Protein AF-A0A0C3B8S0-F1 (afdb_monomer)

Nearest PDB structures (foldseek):
  5w5p-assembly1_A  TM=3.997E-01  e=1.543E+00  Acinetobacter phage AM24
  7szi-assembly1_A  TM=2.761E-01  e=1.452E+00  Klebsiella pneumoniae
  7szi-assembly1_C  TM=2.760E-01  e=1.742E+00  Klebsiella pneumoniae
  5nxu-assembly1_C  TM=2.671E-01  e=7.476E+00  Providencia stuartii
  4azl-assembly2_B  TM=1.944E-01  e=5.519E+00  Pseudomonas aeruginosa PAO1

Foldseek 3Di:
DDDVVVVVVCVVVVVPCPPQQKWKKKKFKDKDAFDPPVDPDTFFIKIWIWMKTADDPPQPADPVLRIAPIATLDMDTHDCPDPPRDCLSVDPDRMDIDMDGLLLCLVVQLVSLPDPRNVVDPCRNVRSNVSSVSSVVSPPPPDDDDDPPPPPPPPPCPCPHVSVVVVVVVVVD

Radius of gyration: 20.68 Å; Cα contacts (8 Å, |Δi|>4): 210; chains: 1; bounding box: 59×33×65 Å

pLDDT: mean 76.71, std 20.94, range [31.98, 97.56]

Sequence (173 aa):
MSNPTVAFMRDYLLLDNASINHVICFVEHECIAAPDNGTIFEDPDTHTLYITARIPHGAKSHLLLRQSPRAVLERFVGSSSDRMAPDWTRWPRPAVEFQQPKANFANLFVHMAMWEENMVQPGLPFRMSQWAWSVLRDGHRHGHRHRHFYIRPDVVVYRNSAIYQLMLSVIYM

Solvent-accessible surface area (backbone atoms only — not comparable to full-atom values): 10538 Å² total; per-residue (Å²): 136,83,64,70,70,63,61,55,48,36,68,74,62,63,68,64,76,73,72,76,59,45,27,40,34,39,40,37,54,48,77,48,72,46,76,87,77,87,52,99,70,73,64,63,26,39,37,38,34,33,37,33,39,33,55,62,94,81,58,96,58,62,79,89,65,34,55,48,62,82,41,61,76,49,77,48,77,42,54,61,82,41,93,83,39,60,72,75,66,64,51,94,57,57,61,50,78,50,76,40,51,39,68,60,49,29,54,51,42,42,56,47,23,71,33,70,78,23,57,76,40,88,67,42,31,59,50,31,36,52,41,28,52,54,58,65,56,72,75,63,90,74,73,96,70,93,71,83,80,74,78,66,88,80,68,82,74,52,92,79,28,70,66,50,53,50,51,47,52,68,71,76,108

Mean predicted aligned error: 11.33 Å

Secondary structure (DSSP, 8-state):
---HHHHHHHHHTT-S-----EEEEEEEEEEEPPP--S-SSPPPPEEEEEEEEEPPBTB---GGGSB---EEEEEEES-TTSTTS-GGGG-SSSEEEEEEEHHHHHHHHHHHTTSHHHHTSTTHHHHHHHHHHHHHHTT-SSS---------TT----TT-HHHHHHHHHH--

Structure (mmCIF, N/CA/C/O backbone):
data_AF-A0A0C3B8S0-F1
#
_entry.id   AF-A0A0C3B8S0-F1
#
loop_
_atom_site.group_PDB
_atom_site.id
_atom_site.type_symbol
_atom_site.label_atom_id
_atom_site.label_alt_id
_atom_site.label_comp_id
_atom_site.label_asym_id
_atom_site.label_entity_id
_atom_site.label_seq_id
_atom_site.pdbx_PDB_ins_code
_atom_site.Cartn_x
_atom_site.Cartn_y
_atom_site.Cartn_z
_atom_site.occupancy
_atom_site.B_iso_or_equiv
_atom_site.auth_seq_id
_atom_site.auth_comp_id
_atom_site.auth_asym_id
_atom_site.auth_atom_id
_atom_site.pdbx_PDB_model_num
ATOM 1 N N . MET A 1 1 ? -41.274 3.711 33.979 1.00 44.78 1 MET A N 1
ATOM 2 C CA . MET A 1 1 ? -41.162 2.239 33.904 1.00 44.78 1 MET A CA 1
ATOM 3 C C . MET A 1 1 ? -40.955 1.865 32.445 1.00 44.78 1 MET A C 1
ATOM 5 O O . MET A 1 1 ? -41.895 1.943 31.667 1.00 44.78 1 MET A O 1
ATOM 9 N N . SER A 1 2 ? -39.712 1.619 32.036 1.00 49.25 2 SER A N 1
ATOM 10 C CA . SER A 1 2 ? -39.358 1.266 30.655 1.00 49.25 2 SER A CA 1
ATOM 11 C C . SER A 1 2 ? -39.69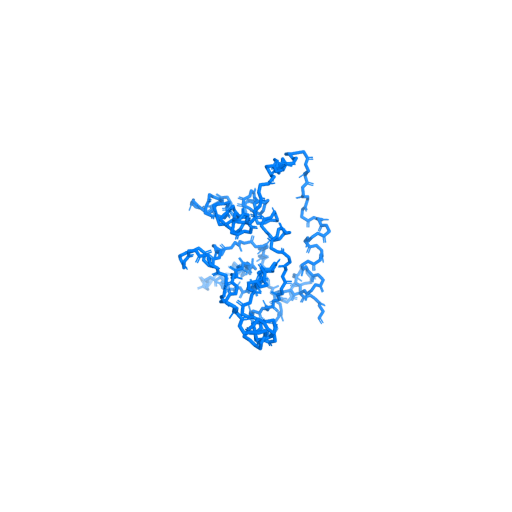6 -0.201 30.377 1.00 49.25 2 SER A C 1
ATOM 13 O O . SER A 1 2 ? -39.420 -1.077 31.191 1.00 49.25 2 SER A O 1
ATOM 15 N N . ASN A 1 3 ? -40.336 -0.446 29.234 1.00 44.88 3 ASN A N 1
ATOM 16 C CA . ASN A 1 3 ? -40.859 -1.743 28.816 1.00 44.88 3 ASN A CA 1
ATOM 17 C C . ASN A 1 3 ? -39.689 -2.712 28.493 1.00 44.88 3 ASN A C 1
ATOM 19 O O . ASN A 1 3 ? -38.905 -2.402 27.589 1.00 44.88 3 ASN A O 1
ATOM 23 N N . PRO A 1 4 ? -39.539 -3.853 29.198 1.00 57.03 4 PRO A N 1
ATOM 24 C CA . PRO A 1 4 ? -38.381 -4.757 29.074 1.00 57.03 4 PRO A CA 1
ATOM 25 C C . PRO A 1 4 ? -38.192 -5.316 27.654 1.00 57.03 4 PRO A C 1
ATOM 27 O O . PRO A 1 4 ? -37.080 -5.640 27.242 1.00 57.03 4 PRO A O 1
ATOM 30 N N . THR A 1 5 ? -39.263 -5.331 26.866 1.00 57.03 5 THR A N 1
ATOM 31 C CA . THR A 1 5 ? -39.295 -5.817 25.484 1.00 57.03 5 THR A CA 1
ATOM 32 C C . THR A 1 5 ? -38.481 -4.950 24.509 1.00 57.03 5 THR A C 1
ATOM 34 O O . THR A 1 5 ? -37.950 -5.459 23.527 1.00 57.03 5 THR A O 1
ATOM 37 N N . VAL A 1 6 ? -38.322 -3.648 24.788 1.00 54.22 6 VAL A N 1
ATOM 38 C CA . VAL A 1 6 ? -37.570 -2.716 23.918 1.00 54.22 6 VAL A CA 1
ATOM 39 C C . VAL A 1 6 ? -36.058 -2.814 24.150 1.00 54.22 6 VAL A C 1
ATOM 41 O O . VAL A 1 6 ? -35.280 -2.624 23.216 1.00 54.22 6 VAL A O 1
ATOM 44 N N . ALA A 1 7 ? -35.629 -3.140 25.373 1.00 52.88 7 ALA A N 1
ATOM 45 C CA . ALA A 1 7 ? -34.218 -3.372 25.682 1.00 52.88 7 ALA A CA 1
ATOM 46 C C . ALA A 1 7 ? -33.708 -4.649 24.995 1.00 52.88 7 ALA A C 1
ATOM 48 O O . ALA A 1 7 ? -32.672 -4.623 24.343 1.00 52.88 7 ALA A O 1
ATOM 49 N N . PHE A 1 8 ? -34.501 -5.723 25.035 1.00 50.38 8 PHE A N 1
ATOM 50 C CA . PHE A 1 8 ? -34.134 -7.007 24.434 1.00 50.38 8 PHE A CA 1
ATOM 51 C C . PHE A 1 8 ? -34.027 -6.954 22.898 1.00 50.38 8 PHE A C 1
ATOM 53 O O . PHE A 1 8 ? -33.157 -7.589 22.306 1.00 50.38 8 PHE A O 1
ATOM 60 N N . MET A 1 9 ? -34.867 -6.151 22.231 1.00 48.97 9 MET A N 1
ATOM 61 C CA . MET A 1 9 ? -34.771 -5.964 20.777 1.00 48.97 9 MET A CA 1
ATOM 62 C C . MET A 1 9 ? -33.532 -5.168 20.347 1.00 48.97 9 MET A C 1
ATOM 64 O O . MET A 1 9 ? -33.061 -5.371 19.235 1.00 48.97 9 MET A O 1
ATOM 68 N N . ARG A 1 10 ? -32.967 -4.291 21.189 1.00 48.56 10 ARG A N 1
ATOM 69 C CA . ARG A 1 10 ? -31.717 -3.583 20.846 1.00 48.56 10 ARG A CA 1
ATOM 70 C C . ARG A 1 10 ? -30.518 -4.527 20.768 1.00 48.56 10 ARG A C 1
ATOM 72 O O . ARG A 1 10 ? -29.713 -4.375 19.849 1.00 48.56 10 ARG A O 1
ATOM 79 N N . ASP A 1 11 ? -30.467 -5.512 21.661 1.00 43.03 11 ASP A N 1
ATOM 80 C CA . ASP A 1 11 ? -29.425 -6.544 21.682 1.00 43.03 11 ASP A CA 1
ATOM 81 C C . ASP A 1 11 ? -29.577 -7.524 20.508 1.00 43.03 11 ASP A C 1
ATOM 83 O O . ASP A 1 11 ? -28.593 -7.874 19.859 1.00 43.03 11 ASP A O 1
ATOM 87 N N . TYR A 1 12 ? -30.815 -7.908 20.165 1.00 44.34 12 TYR A N 1
ATOM 88 C CA . TYR A 1 12 ? -31.093 -8.791 19.021 1.00 44.34 12 TYR A CA 1
ATOM 89 C C . TYR A 1 12 ? -30.913 -8.115 17.651 1.00 44.34 12 TYR A C 1
ATOM 91 O O . TYR A 1 12 ? -30.605 -8.790 16.672 1.00 44.34 12 TYR A O 1
ATOM 99 N N . LEU A 1 13 ? -31.095 -6.793 17.563 1.00 51.19 13 LEU A N 1
ATOM 100 C CA . LEU A 1 13 ? -30.940 -6.026 16.321 1.00 51.19 13 LEU A CA 1
ATOM 101 C C . LEU A 1 13 ? -29.506 -5.531 16.073 1.00 51.19 13 LEU A C 1
ATOM 103 O O . LEU A 1 13 ? -29.303 -4.785 15.117 1.00 51.19 13 LEU A O 1
ATOM 107 N N . LEU A 1 14 ? -28.522 -5.896 16.911 1.00 49.41 14 LEU A N 1
ATOM 108 C CA . LEU A 1 14 ? -27.149 -5.365 16.825 1.00 49.41 14 LEU A CA 1
ATOM 109 C C . LEU A 1 14 ? -27.118 -3.820 16.787 1.00 49.41 14 LEU A C 1
ATOM 111 O O . LEU A 1 14 ? -26.212 -3.214 16.214 1.00 49.41 14 LEU A O 1
ATOM 115 N N . LEU A 1 15 ? -28.126 -3.163 17.374 1.00 49.16 15 LEU A N 1
ATOM 116 C CA . LEU A 1 15 ? -28.237 -1.700 17.382 1.00 49.16 15 LEU A CA 1
ATOM 117 C C . LEU A 1 15 ? -27.285 -1.061 18.396 1.00 49.16 15 LEU A C 1
ATOM 119 O O . LEU A 1 15 ? -27.075 0.154 18.358 1.00 49.16 15 LEU A O 1
ATOM 123 N N . ASP A 1 16 ? -26.689 -1.868 19.273 1.00 44.09 16 ASP A N 1
ATOM 124 C CA . ASP A 1 16 ? -25.640 -1.432 20.175 1.00 44.09 16 ASP A CA 1
ATOM 125 C C . ASP A 1 16 ? -24.270 -1.672 19.541 1.00 44.09 16 ASP A C 1
ATOM 127 O O . ASP A 1 16 ? -23.735 -2.774 19.561 1.00 44.09 16 ASP A O 1
ATOM 131 N N . ASN A 1 17 ? -23.754 -0.607 18.916 1.00 47.09 17 ASN A N 1
ATOM 132 C CA . ASN A 1 17 ? -22.348 -0.277 18.657 1.00 47.09 17 ASN A CA 1
ATOM 133 C C . ASN A 1 17 ? -21.320 -1.396 18.942 1.00 47.09 17 ASN A C 1
ATOM 135 O O . ASN A 1 17 ? -20.416 -1.194 19.758 1.00 47.09 17 ASN A O 1
ATOM 139 N N . ALA A 1 18 ? -21.384 -2.537 18.249 1.00 50.91 18 ALA A N 1
ATOM 140 C CA . ALA A 1 18 ? -20.261 -3.460 18.205 1.00 50.91 18 ALA A CA 1
ATOM 141 C C . ALA A 1 18 ? -19.127 -2.668 17.555 1.00 50.91 18 ALA A C 1
ATOM 143 O O . ALA A 1 18 ? -19.152 -2.404 16.350 1.00 50.91 18 ALA A O 1
ATOM 144 N N . SER A 1 19 ? -18.211 -2.147 18.375 1.00 60.41 19 SER A N 1
ATOM 145 C CA . SER A 1 19 ? -17.158 -1.261 17.908 1.00 60.41 19 SER A CA 1
ATOM 146 C C . SER A 1 19 ? -16.418 -2.005 16.813 1.00 60.41 19 SER A C 1
ATOM 148 O O . SER A 1 19 ? -15.834 -3.060 17.064 1.00 60.41 19 SER A O 1
ATOM 150 N N . ILE A 1 20 ? -16.510 -1.503 15.584 1.00 66.25 20 ILE A N 1
ATOM 151 C CA . ILE A 1 20 ? -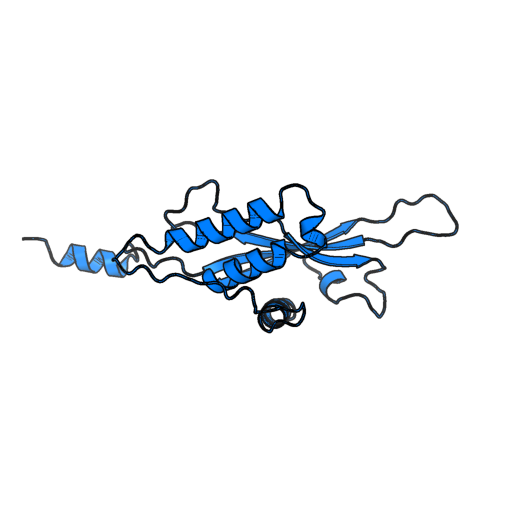15.887 -2.141 14.435 1.00 66.25 20 ILE A CA 1
ATOM 152 C C . ILE A 1 20 ? -14.376 -2.129 14.690 1.00 66.25 20 ILE A C 1
ATOM 154 O O . ILE A 1 20 ? -13.709 -1.099 14.571 1.00 66.25 20 ILE A O 1
ATOM 158 N N . ASN A 1 21 ? -13.865 -3.277 15.137 1.00 83.06 21 ASN A N 1
ATOM 159 C CA . ASN A 1 21 ? -12.490 -3.454 15.604 1.00 83.06 21 ASN A CA 1
ATOM 160 C C . ASN A 1 21 ? -11.552 -3.905 14.482 1.00 83.06 21 ASN A C 1
ATOM 162 O O . ASN A 1 21 ? -10.377 -4.177 14.730 1.00 83.06 21 ASN A O 1
ATOM 166 N N . HIS A 1 22 ? -12.057 -3.962 13.252 1.00 88.12 22 HIS A N 1
ATOM 167 C CA . HIS A 1 22 ? -11.296 -4.305 12.067 1.00 88.12 22 HIS A CA 1
ATOM 168 C C . HIS A 1 22 ? -11.386 -3.200 11.013 1.00 88.12 22 HIS A C 1
ATOM 170 O O . HIS A 1 22 ? -12.299 -2.374 11.009 1.00 88.12 22 HIS A O 1
ATOM 176 N N . VAL A 1 23 ? -10.413 -3.201 10.116 1.00 91.62 23 VAL A N 1
ATOM 177 C CA . VAL A 1 23 ? -10.475 -2.512 8.831 1.00 91.62 23 VAL A CA 1
ATOM 178 C C . VAL A 1 23 ? -10.569 -3.561 7.735 1.00 91.62 23 VAL A C 1
ATOM 180 O O . VAL A 1 23 ? -10.130 -4.698 7.917 1.00 91.62 23 VAL A O 1
ATOM 183 N N . ILE A 1 24 ? -11.158 -3.179 6.611 1.00 92.62 24 ILE A N 1
ATOM 184 C CA . ILE A 1 24 ? -11.111 -3.976 5.392 1.00 92.62 24 ILE A CA 1
ATOM 185 C C . ILE A 1 24 ? -9.943 -3.444 4.571 1.00 92.62 24 ILE A C 1
ATOM 187 O O . ILE A 1 24 ? -9.939 -2.270 4.205 1.00 92.62 24 ILE A O 1
ATOM 191 N N . CYS A 1 25 ? -8.958 -4.289 4.323 1.00 93.88 25 CYS A N 1
ATOM 192 C CA . CYS A 1 25 ? -7.784 -3.992 3.527 1.00 93.88 25 CYS A CA 1
ATOM 193 C C . CYS A 1 25 ? -8.017 -4.405 2.076 1.00 93.88 25 CYS A C 1
ATOM 195 O O . CYS A 1 25 ? -8.615 -5.449 1.816 1.00 93.88 25 CYS A O 1
ATOM 197 N N . PHE A 1 26 ? -7.479 -3.615 1.156 1.00 94.50 26 PHE A N 1
ATOM 198 C CA . PHE A 1 26 ? -7.376 -3.952 -0.255 1.00 94.50 26 PHE A CA 1
ATOM 199 C C . PHE A 1 26 ? -5.922 -3.895 -0.661 1.00 94.50 26 PHE A C 1
ATOM 201 O O . PHE A 1 26 ? -5.252 -2.897 -0.390 1.00 94.50 26 PHE A O 1
ATOM 208 N N . VAL A 1 27 ? -5.458 -4.948 -1.315 1.00 93.44 27 VAL A N 1
ATOM 209 C CA . VAL A 1 27 ? -4.142 -4.985 -1.938 1.00 93.44 27 VAL A CA 1
ATOM 210 C C . VAL A 1 27 ? -4.344 -5.050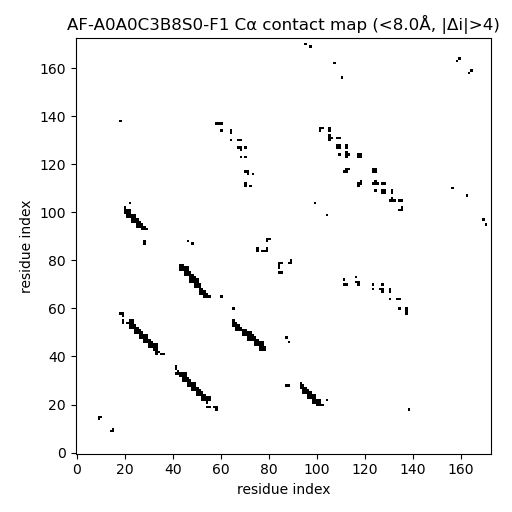 -3.434 1.00 93.44 27 VAL A C 1
ATOM 212 O O . VAL A 1 27 ? -5.055 -5.927 -3.910 1.00 93.44 27 VAL A O 1
ATOM 215 N N . GLU A 1 28 ? -3.750 -4.107 -4.151 1.00 94.25 28 GLU A N 1
ATOM 216 C CA . GLU A 1 28 ? -3.910 -3.949 -5.592 1.00 94.25 28 GLU A CA 1
ATOM 217 C C . GLU A 1 28 ? -2.549 -3.973 -6.271 1.00 94.25 28 GLU A C 1
ATOM 219 O O . GLU A 1 28 ? -1.613 -3.325 -5.804 1.00 94.25 28 GLU A O 1
ATOM 224 N N . HIS A 1 29 ? -2.444 -4.679 -7.388 1.00 91.88 29 HIS A N 1
ATOM 225 C CA . HIS A 1 29 ? -1.259 -4.679 -8.235 1.00 91.88 29 HIS A CA 1
ATOM 226 C C . HIS A 1 29 ? -1.497 -3.818 -9.479 1.00 91.88 29 HIS A C 1
ATOM 228 O O . HIS A 1 29 ? -2.550 -3.884 -10.111 1.00 91.88 29 HIS A O 1
ATOM 234 N N . GLU A 1 30 ? -0.501 -3.009 -9.828 1.00 94.44 30 GLU A N 1
ATOM 235 C CA . GLU A 1 30 ? -0.455 -2.217 -11.054 1.00 94.44 30 GLU A CA 1
ATOM 236 C C . GLU A 1 30 ? 0.843 -2.511 -11.817 1.00 94.44 30 GLU A C 1
ATOM 238 O O . GLU A 1 30 ? 1.914 -2.628 -11.216 1.00 94.44 30 GLU A O 1
ATOM 243 N N . CYS A 1 31 ? 0.752 -2.643 -13.141 1.00 94.25 31 CYS A N 1
ATOM 244 C CA . CYS A 1 31 ? 1.898 -2.817 -14.029 1.00 94.25 31 CYS A CA 1
ATOM 245 C C . CYS A 1 31 ? 1.992 -1.617 -14.964 1.00 94.25 31 CYS A C 1
ATOM 247 O O . CYS A 1 31 ? 1.057 -1.344 -15.717 1.00 94.25 31 CYS A O 1
ATOM 249 N N . ILE A 1 32 ? 3.122 -0.920 -14.922 1.00 94.62 32 ILE A N 1
ATOM 250 C CA . ILE A 1 32 ? 3.451 0.140 -15.867 1.00 94.62 32 ILE A CA 1
ATOM 251 C C . ILE A 1 32 ? 4.444 -0.458 -16.852 1.00 94.62 32 ILE A C 1
ATOM 253 O O . ILE A 1 32 ? 5.586 -0.739 -16.480 1.00 94.62 32 ILE A O 1
ATOM 257 N N . ALA A 1 33 ? 3.974 -0.676 -18.079 1.00 92.88 33 ALA A N 1
ATOM 258 C CA . ALA A 1 33 ? 4.824 -1.155 -19.154 1.00 92.88 33 ALA A CA 1
ATOM 259 C C . ALA A 1 33 ? 5.872 -0.097 -19.502 1.00 92.88 33 ALA A C 1
ATOM 261 O O . ALA A 1 33 ? 5.570 1.105 -19.516 1.00 92.88 33 ALA A O 1
ATOM 262 N N . ALA A 1 34 ? 7.092 -0.537 -19.781 1.00 91.19 34 ALA A N 1
ATOM 263 C CA . ALA A 1 34 ? 8.102 0.361 -20.306 1.00 91.19 34 ALA A CA 1
ATOM 264 C C . ALA A 1 34 ? 7.688 0.908 -21.687 1.00 91.19 34 ALA A C 1
ATOM 266 O O . ALA A 1 34 ? 7.033 0.210 -22.466 1.00 91.19 34 ALA A O 1
ATOM 267 N N . PRO A 1 35 ? 8.030 2.167 -22.012 1.00 89.88 35 PRO A N 1
ATOM 268 C CA . PRO A 1 35 ? 7.763 2.711 -23.333 1.00 89.88 35 PRO A CA 1
ATOM 269 C C . PRO A 1 35 ? 8.580 1.963 -24.394 1.00 89.88 35 PRO A C 1
ATOM 271 O O . PRO A 1 35 ? 9.798 1.827 -24.272 1.00 89.88 35 PRO A O 1
ATOM 274 N N . ASP A 1 36 ? 7.908 1.522 -25.459 1.00 88.44 36 ASP A N 1
ATOM 275 C CA . ASP A 1 36 ? 8.575 0.969 -26.637 1.00 88.44 36 ASP A CA 1
ATOM 276 C C . ASP A 1 36 ? 9.259 2.105 -27.408 1.00 88.44 36 ASP A C 1
ATOM 278 O O . ASP A 1 36 ? 8.634 2.860 -28.158 1.00 88.44 36 ASP A O 1
ATOM 282 N N . ASN A 1 37 ? 10.560 2.252 -27.172 1.00 87.56 37 ASN A N 1
ATOM 283 C CA . ASN A 1 37 ? 11.386 3.265 -27.818 1.00 87.56 37 ASN A CA 1
ATOM 284 C C . ASN A 1 37 ? 11.984 2.774 -29.152 1.00 87.56 37 ASN A C 1
ATOM 286 O O . ASN A 1 37 ? 12.788 3.490 -29.753 1.00 87.56 37 ASN A O 1
ATOM 290 N N . GLY A 1 38 ? 11.643 1.562 -29.616 1.00 83.38 38 GLY A N 1
ATOM 291 C CA . GLY A 1 38 ? 12.219 0.953 -30.820 1.00 83.38 38 GLY A CA 1
ATOM 292 C C . GLY A 1 38 ? 13.731 0.702 -30.728 1.00 83.38 38 GLY A C 1
ATOM 293 O O . GLY A 1 38 ? 14.405 0.540 -31.749 1.00 83.38 38 GLY A O 1
ATOM 294 N N . THR A 1 39 ? 14.290 0.725 -29.517 1.00 86.31 39 THR A N 1
ATOM 295 C CA . THR A 1 39 ? 15.706 0.479 -29.242 1.00 86.31 39 THR A CA 1
ATOM 296 C C . THR A 1 39 ? 15.970 -1.005 -29.013 1.00 86.31 39 THR A C 1
ATOM 298 O O . THR A 1 39 ? 15.105 -1.744 -28.570 1.00 86.31 39 THR A O 1
ATOM 301 N N . ILE A 1 40 ? 17.207 -1.444 -29.268 1.00 83.69 40 ILE A N 1
ATOM 302 C CA . ILE A 1 40 ? 17.640 -2.838 -29.027 1.00 83.69 40 ILE A CA 1
ATOM 303 C C . ILE A 1 40 ? 17.555 -3.208 -27.532 1.00 83.69 40 ILE A C 1
ATOM 305 O O . ILE A 1 40 ? 17.453 -4.380 -27.184 1.00 83.69 40 ILE A O 1
ATOM 309 N N . PHE A 1 41 ? 17.608 -2.206 -26.653 1.00 84.31 41 PHE A N 1
ATOM 310 C CA . PHE A 1 41 ? 17.405 -2.363 -25.219 1.00 84.31 41 PHE A CA 1
ATOM 311 C C . PHE A 1 41 ? 16.003 -1.875 -24.865 1.00 84.31 41 PHE A C 1
ATOM 313 O O . PHE A 1 41 ? 15.703 -0.696 -25.058 1.00 84.31 41 PHE A O 1
ATOM 320 N N . GLU A 1 42 ? 15.170 -2.787 -24.375 1.00 85.50 42 GLU A N 1
ATOM 321 C CA . GLU A 1 42 ? 13.873 -2.480 -23.777 1.00 85.50 42 GLU A CA 1
ATOM 322 C C . GLU A 1 42 ? 14.082 -2.229 -22.281 1.00 85.50 42 GLU A C 1
ATOM 324 O O . GLU A 1 42 ? 14.754 -3.013 -21.598 1.00 85.50 42 GLU A O 1
ATOM 329 N N . ASP A 1 43 ? 13.540 -1.122 -21.773 1.00 91.12 43 ASP A N 1
ATOM 330 C CA . ASP A 1 43 ? 13.483 -0.915 -20.330 1.00 91.12 43 ASP A CA 1
ATOM 331 C C . ASP A 1 43 ? 12.535 -1.966 -19.718 1.00 91.12 43 ASP A C 1
ATOM 333 O O . ASP A 1 43 ? 11.542 -2.343 -20.337 1.00 91.12 43 ASP A O 1
ATOM 337 N N . PRO A 1 44 ? 12.820 -2.484 -18.516 1.00 92.94 44 PRO A N 1
ATOM 338 C CA . PRO A 1 44 ? 11.941 -3.451 -17.872 1.00 92.94 44 PRO A CA 1
ATOM 339 C C . PRO A 1 44 ? 10.652 -2.802 -17.346 1.00 92.94 44 PRO A C 1
ATOM 341 O O . PRO A 1 44 ? 10.663 -1.681 -16.829 1.00 92.94 44 PRO A O 1
ATOM 344 N N . ASP A 1 45 ? 9.555 -3.561 -17.380 1.00 94.81 45 ASP A N 1
ATOM 345 C CA . ASP A 1 45 ? 8.283 -3.174 -16.767 1.00 94.81 45 ASP A CA 1
ATOM 346 C C . ASP A 1 45 ? 8.431 -2.910 -15.263 1.00 94.81 45 ASP A C 1
ATOM 348 O O . ASP A 1 45 ? 9.244 -3.522 -14.560 1.00 94.81 45 ASP A O 1
ATOM 352 N N . THR A 1 46 ? 7.605 -2.001 -14.741 1.00 96.25 46 THR A N 1
ATOM 353 C CA . THR A 1 46 ? 7.532 -1.725 -13.304 1.00 96.25 46 THR A CA 1
ATOM 354 C C . THR A 1 46 ? 6.204 -2.204 -12.738 1.00 96.25 46 THR A C 1
ATOM 356 O O . THR A 1 46 ? 5.143 -1.639 -13.001 1.00 96.25 46 THR A O 1
ATOM 359 N N . HIS A 1 47 ? 6.278 -3.216 -11.882 1.00 94.88 47 HIS A N 1
ATOM 360 C CA . HIS A 1 47 ? 5.161 -3.738 -11.114 1.00 94.88 47 HIS A CA 1
ATOM 361 C C . HIS A 1 47 ? 5.143 -3.090 -9.722 1.00 94.88 47 HIS A C 1
ATOM 363 O O . HIS A 1 47 ? 6.152 -3.091 -9.015 1.00 94.88 47 HIS A O 1
ATOM 369 N N . THR A 1 48 ? 3.999 -2.553 -9.296 1.00 95.94 48 THR A N 1
ATOM 370 C CA . THR A 1 48 ? 3.831 -1.962 -7.959 1.00 95.94 48 THR A CA 1
ATOM 371 C C . THR A 1 48 ? 2.651 -2.592 -7.239 1.00 95.94 48 THR A C 1
ATOM 373 O O . THR A 1 48 ? 1.555 -2.692 -7.787 1.00 95.94 48 THR A O 1
ATOM 376 N N . LEU A 1 49 ? 2.884 -3.002 -5.996 1.00 95.19 49 LEU A N 1
ATOM 377 C CA . LEU A 1 49 ? 1.874 -3.535 -5.100 1.00 95.19 49 LEU A CA 1
ATOM 378 C C . LEU A 1 49 ? 1.470 -2.446 -4.107 1.00 95.19 49 LEU A C 1
ATOM 380 O O . LEU A 1 49 ? 2.302 -1.911 -3.373 1.00 95.19 49 LEU A O 1
ATOM 384 N N . TYR A 1 50 ? 0.188 -2.117 -4.080 1.00 96.31 50 TYR A N 1
ATOM 385 C CA . TYR A 1 50 ? -0.389 -1.084 -3.235 1.00 96.31 50 TYR A CA 1
ATOM 386 C C . TYR A 1 50 ? -1.277 -1.685 -2.157 1.00 96.31 50 TYR A C 1
ATOM 388 O O . TYR A 1 50 ? -1.887 -2.729 -2.358 1.00 96.31 50 TYR A O 1
ATOM 396 N N . ILE A 1 51 ? -1.412 -0.981 -1.035 1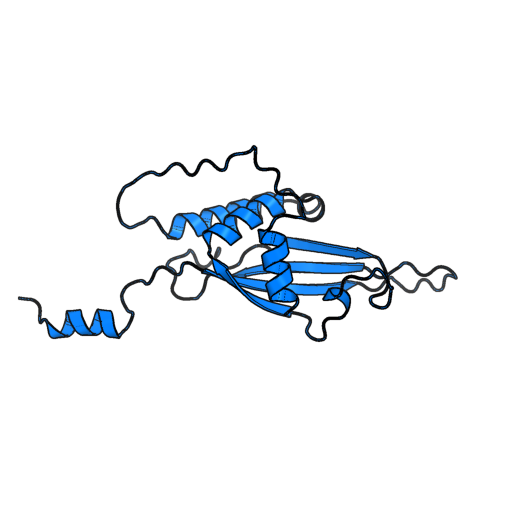.00 96.44 51 ILE A N 1
ATOM 397 C CA . ILE A 1 51 ? -2.380 -1.301 0.010 1.00 96.44 51 ILE A CA 1
ATOM 398 C C . ILE A 1 51 ? -3.218 -0.075 0.379 1.00 96.44 51 ILE A C 1
ATOM 400 O O . ILE A 1 51 ? -2.710 1.041 0.529 1.00 96.44 51 ILE A O 1
ATOM 404 N N . THR A 1 52 ? -4.518 -0.290 0.550 1.00 96.94 52 THR A N 1
ATOM 405 C CA . THR A 1 52 ? -5.448 0.659 1.170 1.00 96.94 52 THR A CA 1
ATOM 406 C C . THR A 1 52 ? -6.264 -0.043 2.246 1.00 96.94 52 THR A C 1
ATOM 408 O O . THR A 1 52 ? -6.354 -1.269 2.286 1.00 96.94 52 THR A O 1
ATOM 411 N N . ALA A 1 53 ? -6.879 0.730 3.133 1.00 95.56 53 ALA A N 1
ATOM 412 C CA . ALA A 1 53 ? -7.825 0.226 4.110 1.00 95.56 53 ALA A CA 1
ATOM 413 C C . ALA A 1 53 ? -9.064 1.114 4.185 1.00 95.56 53 ALA A C 1
ATOM 415 O O . ALA A 1 53 ? -8.976 2.341 4.132 1.00 95.56 53 ALA A O 1
ATOM 416 N N . ARG A 1 54 ? -10.228 0.487 4.361 1.00 93.44 54 ARG A N 1
ATOM 417 C CA . ARG A 1 54 ? -11.500 1.152 4.643 1.00 93.44 54 ARG A CA 1
ATOM 418 C C . ARG A 1 54 ? -12.024 0.768 6.022 1.00 93.44 54 ARG A C 1
ATOM 420 O O . ARG A 1 54 ? -11.960 -0.390 6.437 1.00 93.44 54 ARG A O 1
ATOM 427 N N . ILE A 1 55 ? -12.602 1.740 6.716 1.00 89.31 55 ILE A N 1
ATOM 428 C CA . ILE A 1 55 ? -13.417 1.502 7.906 1.00 89.31 55 ILE A CA 1
ATOM 429 C C . ILE A 1 55 ? -14.834 1.128 7.432 1.00 89.31 55 ILE A C 1
ATOM 431 O O . ILE A 1 55 ? -15.435 1.914 6.692 1.00 89.31 55 ILE A O 1
ATOM 435 N N . PRO A 1 56 ? -15.389 -0.031 7.832 1.00 84.38 56 PRO A N 1
ATOM 436 C CA . PRO A 1 56 ? -16.732 -0.442 7.426 1.00 84.38 56 PRO A CA 1
ATOM 437 C C . PRO A 1 56 ? -17.830 0.570 7.795 1.00 84.38 56 PRO A C 1
ATOM 439 O O . PRO A 1 56 ? -17.737 1.316 8.778 1.00 84.38 56 PRO A O 1
ATOM 442 N N . HIS A 1 57 ? -18.903 0.584 6.999 1.00 69.88 57 HIS A N 1
ATOM 443 C CA . HIS A 1 57 ? -20.066 1.440 7.230 1.00 69.88 57 HIS A CA 1
ATOM 444 C C . HIS A 1 57 ? -20.744 1.057 8.555 1.00 69.88 57 HIS A C 1
ATOM 446 O O . HIS A 1 57 ? -21.151 -0.082 8.738 1.00 69.88 57 HIS A O 1
ATOM 452 N N . GLY A 1 58 ? -20.844 2.011 9.484 1.00 63.38 58 GLY A N 1
ATOM 453 C CA . GLY A 1 58 ? -21.427 1.801 10.818 1.00 63.38 58 GLY A CA 1
ATOM 454 C C 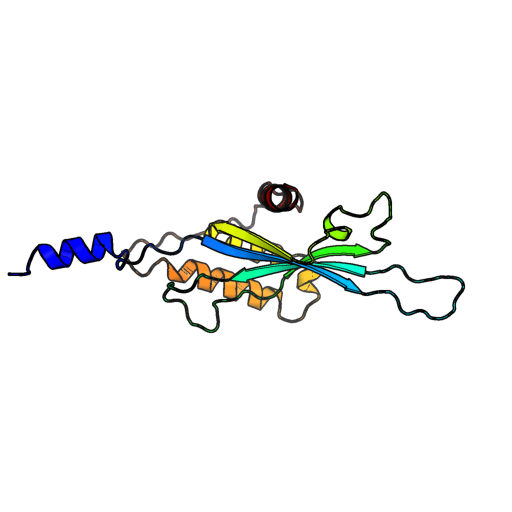. GLY A 1 58 ? -20.576 2.382 11.947 1.00 63.38 58 GLY A C 1
ATOM 455 O O . GLY A 1 58 ? -21.099 2.756 12.993 1.00 63.38 58 GLY A O 1
ATOM 456 N N . ALA A 1 59 ? -19.274 2.573 11.716 1.00 60.09 59 ALA A N 1
ATOM 457 C CA . ALA A 1 59 ? -18.436 3.338 12.630 1.00 60.09 59 ALA A CA 1
ATOM 458 C C . ALA A 1 59 ? -18.789 4.836 12.554 1.00 60.09 59 ALA A C 1
ATOM 460 O O . ALA A 1 59 ? -18.914 5.405 11.462 1.00 60.09 59 ALA A O 1
ATOM 461 N N . LYS A 1 60 ? -18.895 5.496 13.717 1.00 59.41 60 LYS A N 1
ATOM 462 C CA . LYS A 1 60 ? -19.071 6.956 13.864 1.00 59.41 60 LYS A CA 1
ATOM 463 C C . LYS A 1 60 ? -17.803 7.745 13.478 1.00 59.41 60 LYS A C 1
ATOM 465 O O . LYS A 1 60 ? -17.487 8.742 14.120 1.00 59.41 60 LYS A O 1
ATOM 470 N N . SER A 1 61 ? -17.054 7.288 12.474 1.00 59.09 61 SER A N 1
ATOM 471 C CA . SER A 1 61 ? -15.889 8.007 11.966 1.00 59.09 61 SER A CA 1
ATOM 472 C C . SER A 1 61 ? -16.326 9.137 11.036 1.00 59.09 61 SER A C 1
ATOM 474 O O . SER A 1 61 ? -17.343 9.038 10.337 1.00 59.09 61 SER A O 1
ATOM 476 N N . HIS A 1 62 ? -15.547 10.220 11.016 1.00 63.31 62 HIS A N 1
ATOM 477 C CA . HIS A 1 62 ? -15.725 11.298 10.048 1.00 63.31 62 HIS A CA 1
ATOM 478 C C . HIS A 1 62 ? -15.646 10.722 8.627 1.00 63.31 62 HIS A C 1
ATOM 480 O O . HIS A 1 62 ? -14.655 10.083 8.275 1.00 63.31 62 HIS A O 1
ATOM 486 N N . LEU A 1 63 ? -16.681 10.958 7.809 1.00 62.34 63 LEU A N 1
ATOM 487 C CA . LEU A 1 63 ? -16.837 10.372 6.466 1.00 62.34 63 LEU A CA 1
ATOM 488 C C . LEU A 1 63 ? -15.588 10.534 5.579 1.00 62.34 63 LEU A C 1
ATOM 490 O O . LEU A 1 63 ? -15.272 9.639 4.804 1.00 62.34 63 LEU A O 1
ATOM 494 N N . LEU A 1 64 ? -14.850 11.634 5.752 1.00 65.69 64 LEU A N 1
ATOM 495 C CA . LEU A 1 64 ? -13.647 11.975 4.986 1.00 65.69 64 LEU A CA 1
ATOM 496 C C . LEU A 1 64 ? -12.397 11.149 5.345 1.00 65.69 64 LEU A C 1
ATOM 498 O O . LEU A 1 64 ? -11.430 11.169 4.596 1.00 65.69 64 LEU A O 1
ATOM 502 N N . LEU A 1 65 ? -12.392 10.430 6.471 1.00 76.62 65 LEU A N 1
ATOM 503 C CA . LEU A 1 65 ? -11.249 9.626 6.936 1.00 76.62 65 LEU A CA 1
ATOM 504 C C . LEU A 1 65 ? -11.551 8.123 6.919 1.00 76.62 65 LEU A C 1
ATOM 506 O O . LEU A 1 65 ? -10.865 7.334 7.566 1.00 76.62 65 LEU A O 1
ATOM 510 N N . ARG A 1 66 ? -12.594 7.703 6.197 1.00 86.12 66 ARG A N 1
ATOM 511 C CA . ARG A 1 66 ? -12.981 6.288 6.122 1.00 86.12 66 ARG A CA 1
ATOM 512 C C . ARG A 1 66 ? -12.021 5.442 5.310 1.00 86.12 66 ARG A C 1
ATOM 514 O O . ARG A 1 66 ? -11.886 4.265 5.623 1.00 86.12 66 ARG A O 1
ATOM 521 N N . GLN A 1 67 ? -11.373 6.027 4.313 1.00 93.38 67 GLN A N 1
ATOM 522 C CA . GLN A 1 67 ? -10.417 5.347 3.451 1.00 93.38 67 GLN A CA 1
ATOM 523 C C . GLN A 1 67 ? -9.013 5.881 3.716 1.00 93.38 67 GLN A C 1
ATOM 525 O O . GLN A 1 67 ? -8.816 7.091 3.851 1.00 93.38 67 GLN A O 1
ATOM 530 N N . SER A 1 68 ? -8.049 4.974 3.823 1.00 95.38 68 SER A N 1
ATOM 531 C CA . SER A 1 68 ? -6.647 5.337 3.950 1.00 95.38 68 SER A CA 1
ATOM 532 C C . SER A 1 68 ? -6.115 5.890 2.626 1.00 95.38 68 SER A C 1
ATOM 534 O O . SER A 1 68 ? -6.630 5.558 1.556 1.00 95.38 68 SER A O 1
ATOM 536 N N . PRO A 1 69 ? -5.024 6.666 2.658 1.00 96.75 69 PRO A N 1
ATOM 537 C CA . PRO A 1 69 ? -4.186 6.843 1.479 1.00 96.75 69 PRO A CA 1
ATOM 538 C C . PRO A 1 69 ? -3.758 5.489 0.882 1.00 96.75 69 PRO A C 1
ATOM 540 O O . PRO A 1 69 ? -3.674 4.490 1.603 1.00 96.75 69 PRO A O 1
ATOM 543 N N . ARG A 1 70 ? -3.465 5.472 -0.422 1.00 97.06 70 ARG A N 1
ATOM 544 C CA . ARG A 1 70 ? -2.844 4.336 -1.119 1.00 97.06 70 ARG A CA 1
ATOM 545 C C . ARG A 1 70 ? -1.352 4.338 -0.801 1.00 97.06 70 ARG A C 1
ATOM 547 O O . ARG A 1 70 ? -0.664 5.296 -1.142 1.00 97.06 70 ARG A O 1
ATOM 554 N N . ALA A 1 71 ? -0.883 3.311 -0.104 1.00 97.25 71 ALA A N 1
ATOM 555 C CA . ALA A 1 71 ? 0.523 3.149 0.251 1.00 97.25 71 ALA A CA 1
ATOM 556 C C . ALA A 1 71 ? 1.167 2.081 -0.633 1.00 97.25 71 ALA A C 1
ATOM 558 O O . ALA A 1 71 ? 0.506 1.115 -1.009 1.00 97.25 71 ALA A O 1
ATOM 559 N N . VAL A 1 72 ? 2.447 2.243 -0.951 1.00 96.62 72 VAL A N 1
ATOM 560 C CA . VAL A 1 72 ? 3.240 1.234 -1.656 1.00 96.62 72 VAL A CA 1
ATOM 561 C C . VAL A 1 72 ? 3.684 0.180 -0.648 1.00 96.62 72 VAL A C 1
ATOM 563 O O . VAL A 1 72 ? 4.295 0.508 0.374 1.00 96.62 72 VAL A O 1
ATOM 566 N N . LEU A 1 73 ? 3.341 -1.075 -0.931 1.00 94.25 73 LEU A N 1
ATOM 567 C CA . LEU A 1 73 ? 3.774 -2.242 -0.174 1.00 94.25 73 LEU A CA 1
ATOM 568 C C . LEU A 1 73 ? 5.102 -2.774 -0.726 1.00 94.25 73 LEU A C 1
ATOM 570 O O . LEU A 1 73 ? 6.034 -3.024 0.031 1.00 94.25 73 LEU A O 1
ATOM 574 N N . GLU A 1 74 ? 5.190 -2.921 -2.046 1.00 93.00 74 GLU A N 1
ATOM 575 C CA . GLU A 1 74 ? 6.365 -3.473 -2.717 1.00 93.00 74 GLU A CA 1
ATOM 576 C C . GLU A 1 74 ? 6.450 -2.970 -4.164 1.00 93.00 74 GLU A C 1
ATOM 578 O O . GLU A 1 74 ? 5.436 -2.626 -4.776 1.00 93.00 74 GLU A O 1
ATOM 583 N N . ARG A 1 75 ? 7.666 -2.930 -4.715 1.00 94.88 75 ARG A N 1
ATOM 584 C CA . ARG A 1 75 ? 7.927 -2.624 -6.123 1.00 94.88 75 ARG A CA 1
ATOM 585 C C . ARG A 1 75 ? 8.874 -3.664 -6.704 1.00 94.88 75 ARG A C 1
ATOM 587 O O . ARG A 1 75 ? 9.887 -3.984 -6.086 1.00 94.88 75 ARG A O 1
ATOM 594 N N . PHE A 1 76 ? 8.569 -4.131 -7.905 1.00 94.50 76 PHE A N 1
ATOM 595 C CA . PHE A 1 76 ? 9.405 -5.032 -8.685 1.00 94.50 76 PHE A CA 1
ATOM 596 C C . PHE A 1 76 ? 9.640 -4.434 -10.073 1.00 94.50 76 PHE A C 1
ATOM 598 O O . PHE A 1 76 ? 8.719 -3.895 -10.682 1.00 94.50 76 PHE A O 1
ATOM 605 N N . VAL A 1 77 ? 10.881 -4.502 -10.547 1.00 96.19 77 VAL A N 1
ATOM 606 C CA . VAL A 1 77 ? 11.281 -4.033 -11.877 1.00 96.19 77 VAL A CA 1
ATOM 607 C C . VAL A 1 77 ? 11.783 -5.249 -12.644 1.00 96.19 77 VAL A C 1
ATOM 609 O O . VAL A 1 77 ? 12.764 -5.862 -12.224 1.00 96.19 77 VAL A O 1
ATOM 612 N N . GLY A 1 78 ? 11.092 -5.611 -13.719 1.00 95.31 78 GLY A N 1
ATOM 613 C CA . GLY A 1 78 ? 11.343 -6.836 -14.474 1.00 95.31 78 GLY A CA 1
ATOM 614 C C . GLY A 1 78 ? 10.065 -7.434 -15.049 1.00 95.31 78 GLY A C 1
ATOM 615 O O . GLY A 1 78 ? 8.967 -6.926 -14.830 1.00 95.31 78 GLY A O 1
ATOM 616 N N . SER A 1 79 ? 10.208 -8.549 -15.760 1.00 94.06 79 SER A N 1
ATOM 617 C CA . SER A 1 79 ? 9.067 -9.285 -16.294 1.00 94.06 79 SER A CA 1
ATOM 618 C C . SER A 1 79 ? 8.383 -10.074 -15.185 1.00 94.06 79 SER A C 1
ATOM 620 O O . SER A 1 79 ? 9.042 -10.766 -14.408 1.00 94.06 79 SER A O 1
ATOM 622 N N . SER A 1 80 ? 7.049 -10.106 -15.173 1.00 92.62 80 SER A N 1
ATOM 623 C CA . SER A 1 80 ? 6.305 -11.058 -14.331 1.00 92.62 80 SER A CA 1
ATOM 624 C C . SER A 1 80 ? 6.706 -12.519 -14.587 1.00 92.62 80 SER A C 1
ATOM 626 O O . SER A 1 80 ? 6.544 -13.367 -13.714 1.00 92.62 80 SER A O 1
ATOM 628 N N . SER A 1 81 ? 7.276 -12.846 -15.752 1.00 94.88 81 SER A N 1
ATOM 629 C CA . SER A 1 81 ? 7.769 -14.193 -16.069 1.00 94.88 81 SER A CA 1
ATOM 630 C C . SER A 1 81 ? 9.163 -14.507 -15.506 1.00 94.88 81 SER A C 1
ATOM 632 O O . SER A 1 81 ? 9.567 -15.672 -15.511 1.00 94.88 81 SER A O 1
ATOM 634 N N . ASP A 1 82 ? 9.875 -13.517 -14.957 1.00 94.75 82 ASP A N 1
ATOM 635 C CA . ASP A 1 82 ? 11.232 -13.708 -14.450 1.00 94.75 82 ASP A CA 1
ATOM 636 C C . ASP A 1 82 ? 11.261 -14.711 -13.296 1.00 94.75 82 ASP A C 1
ATOM 638 O O . ASP A 1 82 ? 10.373 -14.767 -12.442 1.00 94.75 82 ASP A O 1
ATOM 642 N N . ARG A 1 83 ? 12.337 -15.501 -13.214 1.00 94.06 83 ARG A N 1
ATOM 643 C CA . ARG A 1 83 ? 12.513 -16.489 -12.136 1.00 94.06 83 ARG A CA 1
ATOM 644 C C . ARG A 1 83 ? 12.490 -15.852 -10.741 1.00 94.06 83 ARG A C 1
ATOM 646 O O . ARG A 1 83 ? 12.097 -16.511 -9.785 1.00 94.06 83 ARG A O 1
ATOM 653 N N . MET A 1 84 ? 12.941 -14.604 -10.642 1.00 93.06 84 MET A N 1
ATOM 654 C CA . MET A 1 84 ? 12.992 -13.835 -9.397 1.00 93.06 84 MET A CA 1
ATOM 655 C C . MET A 1 84 ? 11.769 -12.924 -9.210 1.00 93.06 84 MET A C 1
ATOM 657 O O . MET A 1 84 ? 11.733 -12.179 -8.232 1.00 93.06 84 MET A O 1
ATOM 661 N N . ALA A 1 85 ? 10.793 -12.954 -10.126 1.00 92.38 85 ALA A N 1
ATOM 662 C CA . ALA A 1 85 ? 9.580 -12.158 -9.998 1.00 92.38 85 ALA A CA 1
ATOM 663 C C . ALA A 1 85 ? 8.750 -12.646 -8.799 1.00 92.38 85 ALA A C 1
ATOM 665 O O . ALA A 1 85 ? 8.501 -13.851 -8.690 1.00 92.38 85 ALA A O 1
ATOM 666 N N . PRO A 1 86 ? 8.294 -11.742 -7.914 1.00 91.12 86 PRO A N 1
ATOM 667 C CA . PRO A 1 86 ? 7.369 -12.098 -6.850 1.00 91.12 86 PRO A CA 1
ATOM 668 C C . PRO A 1 86 ? 6.069 -12.677 -7.410 1.00 91.12 86 PRO A C 1
ATOM 670 O O . PRO A 1 86 ? 5.559 -12.197 -8.426 1.00 91.12 86 PRO A O 1
ATOM 673 N N . ASP A 1 87 ? 5.480 -13.647 -6.712 1.00 91.00 87 ASP A N 1
ATOM 674 C CA . ASP A 1 87 ? 4.254 -14.320 -7.162 1.00 91.00 87 ASP A CA 1
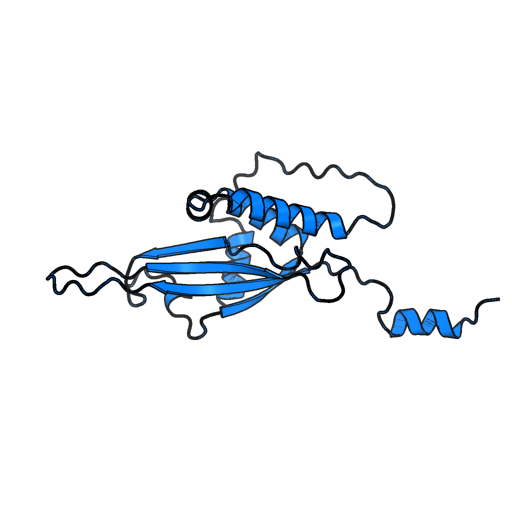ATOM 675 C C . ASP A 1 87 ? 3.086 -13.344 -7.384 1.00 91.00 87 ASP A C 1
ATOM 677 O O . ASP A 1 87 ? 2.252 -13.556 -8.266 1.00 91.00 87 ASP A O 1
ATOM 681 N N . TRP A 1 88 ? 3.054 -12.227 -6.646 1.00 91.00 88 TRP A N 1
ATOM 682 C CA . TRP A 1 88 ? 2.031 -11.189 -6.801 1.00 91.00 88 TRP A CA 1
ATOM 683 C C . TRP A 1 88 ? 2.037 -10.483 -8.154 1.00 91.00 88 TRP A C 1
ATOM 685 O O . TRP A 1 88 ? 1.006 -9.967 -8.575 1.00 91.00 88 TRP A O 1
ATOM 695 N N . THR A 1 89 ? 3.151 -10.522 -8.886 1.00 92.31 89 THR A N 1
ATOM 696 C CA . THR A 1 89 ? 3.219 -9.989 -10.256 1.00 92.31 89 THR A CA 1
ATOM 697 C C . THR A 1 89 ? 2.414 -10.824 -11.257 1.00 92.31 89 THR A C 1
ATOM 699 O O . THR A 1 89 ? 2.138 -10.352 -12.359 1.00 92.31 89 THR A O 1
ATOM 702 N N . ARG A 1 90 ? 2.032 -12.053 -10.877 1.00 91.50 90 ARG A N 1
ATOM 703 C CA . ARG A 1 90 ? 1.299 -13.029 -11.700 1.00 91.50 90 ARG A CA 1
ATOM 704 C C . ARG A 1 90 ? -0.138 -13.251 -11.237 1.00 91.50 90 ARG A C 1
ATOM 706 O O . ARG A 1 90 ? -0.783 -14.190 -11.708 1.00 91.50 90 ARG A O 1
ATOM 713 N N . TRP A 1 91 ? -0.647 -12.466 -10.286 1.00 88.19 91 TRP A N 1
ATOM 714 C CA . TRP A 1 91 ? -1.999 -12.699 -9.789 1.00 88.19 91 TRP A CA 1
ATOM 715 C C . TRP A 1 91 ? -3.040 -12.580 -10.906 1.00 88.19 91 TRP A C 1
ATOM 717 O O . TRP A 1 91 ? -3.040 -11.606 -11.656 1.00 88.19 91 TRP A O 1
ATOM 727 N N . PRO A 1 92 ? -3.988 -13.530 -10.993 1.00 83.06 92 PRO A N 1
ATOM 728 C CA . PRO A 1 92 ? -5.043 -13.477 -12.000 1.00 83.06 92 PRO A CA 1
ATOM 729 C C . PRO A 1 92 ? -6.067 -12.375 -11.706 1.00 83.06 92 PRO A C 1
ATOM 731 O O . PRO A 1 92 ? -6.814 -11.967 -12.593 1.00 83.06 92 PRO A O 1
ATOM 734 N N . ARG A 1 93 ? -6.144 -11.920 -10.448 1.00 81.56 93 ARG A N 1
ATOM 735 C CA . ARG A 1 93 ? -7.002 -10.818 -10.018 1.00 81.56 93 ARG A CA 1
ATOM 736 C C . ARG A 1 93 ? -6.122 -9.638 -9.619 1.00 81.56 93 ARG A C 1
ATOM 738 O O . ARG A 1 93 ? -5.231 -9.826 -8.796 1.00 81.56 93 ARG A O 1
ATOM 745 N N . PRO A 1 94 ? -6.413 -8.427 -10.116 1.00 80.50 94 PRO A N 1
ATOM 746 C CA . PRO A 1 94 ? -5.600 -7.253 -9.820 1.00 80.50 94 PRO A CA 1
ATOM 747 C C . PRO A 1 94 ? -5.753 -6.774 -8.373 1.00 80.50 94 PRO A C 1
ATOM 749 O O . PRO A 1 94 ? -5.004 -5.902 -7.950 1.00 80.50 94 PRO A O 1
ATOM 752 N N . ALA A 1 95 ? -6.723 -7.309 -7.620 1.00 86.94 95 ALA A N 1
ATOM 753 C CA . ALA A 1 95 ? -6.998 -6.901 -6.252 1.00 86.94 95 ALA A CA 1
ATOM 754 C C . ALA A 1 95 ? -7.412 -8.074 -5.349 1.00 86.94 95 ALA A C 1
ATOM 756 O O . ALA A 1 95 ? -8.167 -8.959 -5.766 1.00 86.94 95 ALA A O 1
ATOM 757 N N . VAL A 1 96 ? -6.966 -8.029 -4.092 1.00 89.12 96 VAL A N 1
ATOM 758 C CA . VAL A 1 96 ? -7.331 -8.948 -3.003 1.00 89.12 96 VAL A CA 1
ATOM 759 C C . VAL A 1 96 ? -7.916 -8.140 -1.843 1.00 89.12 96 VAL A C 1
ATOM 761 O O . VAL A 1 96 ? -7.373 -7.101 -1.469 1.00 89.12 96 VAL A O 1
ATOM 764 N N . GLU A 1 97 ? -9.019 -8.617 -1.261 1.00 90.62 97 GLU A N 1
ATOM 765 C CA . GLU A 1 97 ? -9.690 -7.998 -0.111 1.00 90.62 97 GLU A CA 1
ATOM 766 C C . GLU A 1 97 ? -9.611 -8.919 1.114 1.00 90.62 97 GLU A C 1
ATOM 768 O O . GLU A 1 97 ? -9.881 -10.115 1.015 1.00 90.62 97 GLU A O 1
ATOM 773 N N . PHE A 1 98 ? -9.274 -8.369 2.283 1.00 88.50 98 PHE A N 1
ATOM 774 C CA . PHE A 1 98 ? -9.248 -9.109 3.550 1.00 88.50 98 PHE A CA 1
ATOM 775 C C . PHE A 1 98 ? -9.492 -8.189 4.752 1.00 88.50 98 PHE A C 1
ATOM 777 O O . PHE A 1 98 ? -9.525 -6.969 4.626 1.00 88.50 98 PHE A O 1
ATOM 784 N N . GLN A 1 99 ? -9.671 -8.756 5.947 1.00 89.94 99 GLN A N 1
ATOM 785 C CA . GLN A 1 99 ? -9.875 -7.987 7.180 1.00 89.94 99 GLN A CA 1
ATOM 786 C C . GLN A 1 99 ? -8.644 -8.034 8.085 1.00 89.94 99 GLN A C 1
ATOM 788 O O . GLN A 1 99 ? -7.964 -9.054 8.175 1.00 89.94 99 GLN A O 1
ATOM 793 N N . GLN A 1 100 ? -8.376 -6.937 8.796 1.00 87.81 100 GLN A N 1
ATOM 794 C CA . GLN A 1 100 ? -7.307 -6.856 9.795 1.00 87.81 100 GLN A CA 1
ATOM 795 C C . GLN A 1 100 ? -7.775 -6.144 11.059 1.00 87.81 100 GLN A C 1
ATOM 797 O O . GLN A 1 100 ? -8.522 -5.166 10.958 1.00 87.81 100 GLN A O 1
ATOM 802 N N . PRO A 1 101 ? -7.296 -6.549 12.251 1.00 88.38 101 PRO A N 1
ATOM 803 C CA . PRO A 1 101 ? -7.495 -5.771 13.461 1.00 88.38 101 PRO A CA 1
ATOM 804 C C . PRO A 1 101 ? -6.999 -4.342 13.262 1.00 88.38 101 PRO A C 1
ATOM 806 O O . PRO A 1 101 ? -5.861 -4.089 12.863 1.00 88.38 101 PRO A O 1
ATOM 809 N N . LYS A 1 102 ? -7.869 -3.396 13.587 1.00 89.38 102 LYS A N 1
ATOM 810 C CA . LYS A 1 102 ? -7.687 -1.969 13.351 1.00 89.38 102 LYS A CA 1
ATOM 811 C C . LYS A 1 102 ? -6.392 -1.420 13.956 1.00 89.38 102 LYS A C 1
ATOM 813 O O . LYS A 1 102 ? -5.686 -0.656 13.307 1.00 89.38 102 LYS A O 1
ATOM 818 N N . ALA A 1 103 ? -6.074 -1.830 15.185 1.00 87.25 103 ALA A N 1
ATOM 819 C CA . ALA A 1 103 ? -4.857 -1.405 15.869 1.00 87.25 103 ALA A CA 1
ATOM 820 C C . ALA A 1 103 ? -3.585 -1.952 15.204 1.00 87.25 103 ALA A C 1
ATOM 822 O O . ALA A 1 103 ? -2.615 -1.213 15.048 1.00 87.25 103 ALA A O 1
ATOM 823 N N . ASN A 1 104 ? -3.614 -3.212 14.760 1.00 88.62 104 ASN A N 1
ATOM 824 C CA . ASN A 1 104 ? -2.482 -3.841 14.082 1.00 88.62 104 ASN A CA 1
ATOM 825 C C . ASN A 1 104 ? -2.217 -3.164 12.737 1.00 88.62 104 ASN A C 1
ATOM 827 O O . ASN A 1 104 ? -1.076 -2.807 12.453 1.00 88.62 104 ASN A O 1
ATOM 831 N N . PHE A 1 105 ? -3.273 -2.933 11.947 1.00 90.56 105 PHE A N 1
ATOM 832 C CA . PHE A 1 105 ? -3.141 -2.244 10.668 1.00 90.56 105 PHE A CA 1
ATOM 833 C C . PHE A 1 105 ? -2.649 -0.809 10.856 1.00 90.56 105 PHE A C 1
ATOM 835 O O . PHE A 1 105 ? -1.683 -0.424 10.215 1.00 90.56 105 PHE A O 1
ATOM 842 N N . ALA A 1 106 ? -3.249 -0.030 11.763 1.00 91.94 106 ALA A N 1
ATOM 843 C CA . ALA A 1 106 ? -2.825 1.347 12.020 1.00 91.94 106 ALA A CA 1
ATOM 844 C C . ALA A 1 106 ? -1.346 1.434 12.434 1.00 91.94 106 ALA A C 1
ATOM 846 O O . ALA A 1 106 ? -0.628 2.304 11.946 1.00 91.94 106 ALA A O 1
ATOM 847 N N . ASN A 1 107 ? -0.878 0.511 13.283 1.00 90.56 107 ASN A N 1
ATOM 848 C CA . ASN A 1 107 ? 0.526 0.460 13.682 1.00 90.56 107 ASN A CA 1
ATOM 849 C C . ASN A 1 107 ? 1.444 0.134 12.495 1.00 90.56 107 ASN A C 1
ATOM 851 O O . ASN A 1 107 ? 2.409 0.854 12.252 1.00 90.56 107 ASN A O 1
ATOM 855 N N . LEU A 1 108 ? 1.120 -0.904 11.710 1.00 89.12 108 LEU A N 1
ATOM 856 C CA . LEU A 1 108 ? 1.879 -1.211 10.495 1.00 89.12 108 LEU A CA 1
ATOM 857 C C . LEU A 1 108 ? 1.894 -0.017 9.538 1.00 89.12 108 LEU A C 1
ATOM 859 O O . LEU A 1 108 ? 2.942 0.323 9.007 1.00 89.12 108 LEU A O 1
ATOM 863 N N . PHE A 1 109 ? 0.753 0.632 9.336 1.00 94.38 109 PHE A N 1
ATOM 864 C CA . PHE A 1 109 ? 0.596 1.718 8.380 1.00 94.38 109 PHE A CA 1
ATOM 865 C C . PHE A 1 109 ? 1.446 2.944 8.750 1.00 94.38 109 PHE A C 1
ATOM 867 O O . PHE A 1 109 ? 2.021 3.581 7.873 1.00 94.38 109 PHE A O 1
ATOM 874 N N . VAL A 1 110 ? 1.612 3.233 10.046 1.00 94.81 110 VAL A N 1
ATOM 875 C CA . VAL A 1 110 ? 2.561 4.253 10.534 1.00 94.81 110 VAL A CA 1
ATOM 876 C C . VAL A 1 110 ? 4.008 3.850 10.238 1.00 94.81 110 VAL A C 1
ATOM 878 O O . VAL A 1 110 ? 4.800 4.693 9.831 1.00 94.81 110 VAL A O 1
ATOM 881 N N . HIS A 1 111 ? 4.364 2.573 10.383 1.00 93.31 111 HIS A N 1
ATOM 882 C CA . HIS A 1 111 ? 5.701 2.099 10.013 1.00 93.31 111 HIS A CA 1
ATOM 883 C C . HIS A 1 111 ? 5.940 2.138 8.497 1.00 93.31 111 HIS A C 1
ATOM 885 O O . HIS A 1 111 ? 7.006 2.566 8.062 1.00 93.31 111 HIS A O 1
ATOM 891 N N . MET A 1 112 ? 4.944 1.759 7.693 1.00 94.50 112 MET A N 1
ATOM 892 C CA . MET A 1 112 ? 5.006 1.827 6.230 1.00 94.50 112 MET A CA 1
ATOM 893 C C . MET A 1 112 ? 5.202 3.252 5.719 1.00 94.50 112 MET A C 1
ATOM 895 O O . MET A 1 112 ? 5.852 3.450 4.696 1.00 94.50 112 MET A O 1
ATOM 899 N N . ALA A 1 113 ? 4.684 4.251 6.439 1.00 96.06 113 ALA A N 1
ATOM 900 C CA . ALA A 1 113 ? 4.884 5.658 6.107 1.00 96.06 113 ALA A CA 1
ATOM 901 C C . ALA A 1 113 ? 6.372 6.052 6.069 1.00 96.06 113 ALA A C 1
ATOM 903 O O . ALA A 1 113 ? 6.725 6.997 5.373 1.00 96.06 113 ALA A O 1
ATOM 904 N N . MET A 1 114 ? 7.233 5.319 6.782 1.00 95.31 114 MET A N 1
ATOM 905 C CA . MET A 1 114 ? 8.679 5.548 6.831 1.00 95.31 114 MET A CA 1
ATOM 906 C C . MET A 1 114 ? 9.459 4.747 5.778 1.00 95.31 114 MET A C 1
ATOM 908 O O . MET A 1 114 ? 10.683 4.848 5.730 1.00 95.31 114 MET A O 1
ATOM 912 N N . TRP A 1 115 ? 8.792 3.926 4.961 1.00 94.19 115 TRP A N 1
ATOM 913 C CA . TRP A 1 115 ? 9.450 3.183 3.884 1.00 94.19 115 TRP A CA 1
ATOM 914 C C . TRP A 1 115 ? 9.859 4.120 2.752 1.00 94.19 115 TRP A C 1
ATOM 916 O O . TRP A 1 115 ? 9.153 5.086 2.457 1.00 94.19 115 TRP A O 1
ATOM 926 N N . GLU A 1 116 ? 10.979 3.812 2.097 1.00 95.56 116 GLU A N 1
ATOM 927 C CA . GLU A 1 116 ? 11.539 4.628 1.015 1.00 95.56 116 GLU A CA 1
ATOM 928 C C . GLU A 1 116 ? 10.504 4.894 -0.088 1.00 95.56 116 GLU A C 1
ATOM 930 O O . GLU A 1 116 ? 10.304 6.039 -0.488 1.00 95.56 116 GLU A O 1
ATOM 935 N N . GLU A 1 117 ? 9.740 3.872 -0.482 1.00 94.38 117 GLU A N 1
ATOM 936 C CA . GLU A 1 117 ? 8.705 3.961 -1.519 1.00 94.38 117 GLU A CA 1
ATOM 937 C C . GLU A 1 117 ? 7.556 4.916 -1.172 1.00 94.38 117 GLU A C 1
ATOM 939 O O . GLU A 1 117 ? 6.909 5.474 -2.061 1.00 94.38 117 GLU A O 1
ATOM 944 N N . ASN A 1 118 ? 7.283 5.105 0.119 1.00 96.81 118 ASN A N 1
ATOM 945 C CA . ASN A 1 118 ? 6.232 6.005 0.585 1.00 96.81 118 ASN A CA 1
ATOM 946 C C . ASN A 1 118 ? 6.784 7.404 0.887 1.00 96.81 118 ASN A C 1
ATOM 948 O O . ASN A 1 118 ? 6.075 8.393 0.701 1.00 96.81 118 ASN A O 1
ATOM 952 N N . MET A 1 119 ? 8.052 7.501 1.297 1.00 96.88 119 MET A N 1
ATOM 953 C CA . MET A 1 119 ? 8.738 8.761 1.599 1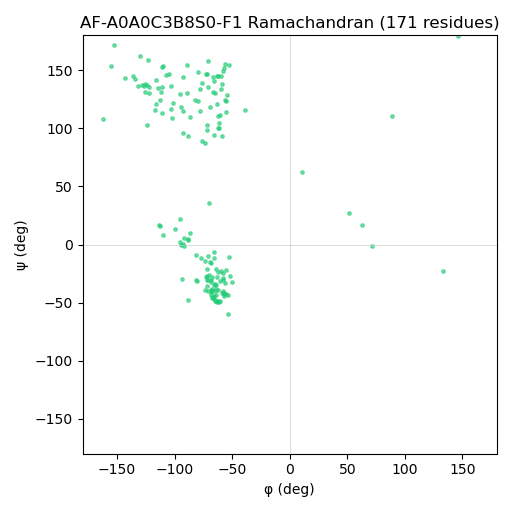.00 96.88 119 MET A CA 1
ATOM 954 C C . MET A 1 119 ? 8.993 9.619 0.357 1.00 96.88 119 MET A C 1
ATOM 956 O O . MET A 1 119 ? 8.970 10.845 0.456 1.00 96.88 119 MET A O 1
ATOM 960 N N . VAL A 1 120 ? 9.183 9.003 -0.815 1.00 96.00 120 VAL A N 1
ATOM 961 C CA . VAL A 1 120 ? 9.362 9.736 -2.083 1.00 96.00 120 VAL A CA 1
ATOM 962 C C . VAL A 1 120 ? 8.098 10.471 -2.545 1.00 96.00 120 VAL A C 1
ATOM 964 O O . VAL A 1 120 ? 8.185 11.352 -3.397 1.00 96.00 120 VAL A O 1
ATOM 967 N N . GLN A 1 121 ? 6.924 10.146 -1.993 1.00 95.69 121 GLN A N 1
ATOM 968 C CA . GLN A 1 121 ? 5.658 10.779 -2.360 1.00 95.69 121 GLN A CA 1
ATOM 969 C C . GLN A 1 121 ? 5.345 11.970 -1.435 1.00 95.69 121 GLN A C 1
ATOM 971 O O . GLN A 1 121 ? 5.067 11.772 -0.244 1.00 95.69 121 GLN A O 1
ATOM 976 N N . PRO A 1 122 ? 5.312 13.217 -1.950 1.00 96.75 122 PRO A N 1
ATOM 977 C CA . PRO A 1 122 ? 5.094 14.401 -1.125 1.00 96.75 122 PRO A CA 1
ATOM 978 C C . PRO A 1 122 ? 3.806 14.324 -0.294 1.00 96.75 122 PRO A C 1
ATOM 980 O O . PRO A 1 122 ? 2.703 14.132 -0.808 1.00 96.75 122 PRO A O 1
ATOM 983 N N . GLY A 1 123 ? 3.948 14.467 1.026 1.00 96.81 123 GLY A N 1
ATOM 984 C CA . GLY A 1 123 ? 2.830 14.482 1.975 1.00 96.81 123 GLY A CA 1
ATOM 985 C C . GLY A 1 123 ? 2.134 13.134 2.207 1.00 96.81 123 GLY A C 1
ATOM 986 O O . GLY A 1 123 ? 1.215 13.073 3.028 1.00 96.81 123 GLY A O 1
ATOM 987 N N . LEU A 1 124 ? 2.536 12.044 1.540 1.00 96.56 124 LEU A N 1
ATOM 988 C CA . LEU A 1 124 ? 1.963 10.717 1.786 1.00 96.56 124 LEU A CA 1
ATOM 989 C C . LEU A 1 124 ? 2.241 10.216 3.219 1.00 96.56 124 LEU A C 1
ATOM 991 O O . LEU A 1 124 ? 1.261 9.883 3.893 1.00 96.56 124 LEU A O 1
ATOM 995 N N . PRO A 1 125 ? 3.481 10.254 3.754 1.00 97.56 125 PRO A N 1
ATOM 996 C CA . PRO A 1 125 ? 3.766 9.755 5.105 1.00 97.56 125 PRO A CA 1
ATOM 997 C C . PRO A 1 125 ? 2.937 10.436 6.201 1.00 97.56 125 PRO A C 1
ATOM 999 O O . PRO A 1 125 ? 2.411 9.793 7.118 1.00 97.56 125 PRO A O 1
ATOM 1002 N N . PHE A 1 126 ? 2.759 11.755 6.069 1.00 96.88 126 PHE A N 1
ATOM 1003 C CA . PHE A 1 126 ? 1.933 12.549 6.973 1.00 96.88 126 PHE A CA 1
ATOM 1004 C C . PHE A 1 126 ? 0.465 12.106 6.925 1.00 96.88 126 PHE A C 1
ATOM 1006 O O . PHE A 1 126 ? -0.129 11.838 7.970 1.00 96.88 126 PHE A O 1
ATOM 1013 N N . ARG A 1 127 ? -0.113 11.962 5.723 1.00 96.31 127 ARG A N 1
ATOM 1014 C CA . ARG A 1 127 ? -1.504 11.507 5.554 1.00 96.31 127 ARG A CA 1
ATOM 1015 C C . ARG A 1 127 ? -1.710 10.081 6.062 1.00 96.31 127 ARG A C 1
ATOM 1017 O O . ARG A 1 127 ? -2.747 9.803 6.662 1.00 96.31 127 ARG A O 1
ATOM 1024 N N . MET A 1 128 ? -0.735 9.192 5.857 1.00 96.81 128 MET A N 1
ATOM 1025 C CA . MET A 1 128 ? -0.784 7.819 6.367 1.00 96.81 128 MET A CA 1
ATOM 1026 C C . MET A 1 128 ? -0.853 7.803 7.894 1.00 96.81 128 MET A C 1
ATOM 1028 O O . MET A 1 128 ? -1.753 7.193 8.474 1.00 96.81 128 MET A O 1
ATOM 1032 N N . SER A 1 129 ? 0.039 8.559 8.537 1.00 95.38 129 SER A N 1
ATOM 1033 C CA . SER A 1 129 ? 0.059 8.714 9.992 1.00 95.38 129 SER A CA 1
ATOM 1034 C C . SER A 1 129 ? -1.247 9.319 10.504 1.00 95.38 129 SER A C 1
ATOM 1036 O O . SER A 1 129 ? -1.873 8.778 11.412 1.00 95.38 129 SER A O 1
ATOM 1038 N N . GLN A 1 130 ? -1.709 10.415 9.895 1.00 93.75 130 GLN A N 1
ATOM 1039 C CA . GLN A 1 130 ? -2.950 11.090 10.276 1.00 93.75 130 GLN A CA 1
ATOM 1040 C C . GLN A 1 130 ? -4.161 10.149 10.219 1.00 93.75 130 GLN A C 1
ATOM 1042 O O . GLN A 1 130 ? -4.989 10.160 11.134 1.00 93.75 130 GLN A O 1
ATOM 1047 N N . TRP A 1 131 ? -4.254 9.320 9.177 1.00 93.88 131 TRP A N 1
ATOM 1048 C CA . TRP A 1 131 ? -5.312 8.325 9.052 1.00 93.88 131 TRP A CA 1
ATOM 1049 C C . TRP A 1 131 ? -5.205 7.234 10.127 1.00 93.88 131 TRP A C 1
ATOM 1051 O O . TRP A 1 131 ? -6.191 6.923 10.790 1.00 93.88 131 TRP A O 1
ATOM 1061 N N . ALA A 1 132 ? -4.010 6.702 10.385 1.00 93.50 132 ALA A N 1
ATOM 1062 C CA . ALA A 1 132 ? -3.814 5.699 11.432 1.00 93.50 132 ALA A CA 1
ATOM 1063 C C . ALA A 1 132 ? -4.240 6.218 12.821 1.00 93.50 132 ALA A C 1
ATOM 1065 O O . ALA A 1 132 ? -4.919 5.519 13.579 1.00 93.50 132 ALA A O 1
ATOM 1066 N N . TRP A 1 133 ? -3.915 7.475 13.141 1.00 91.12 133 TRP A N 1
ATOM 1067 C CA . TRP A 1 133 ? -4.323 8.109 14.396 1.00 91.12 133 TRP A CA 1
ATOM 1068 C C . TRP A 1 133 ? -5.830 8.359 14.489 1.00 91.12 133 TRP A C 1
ATOM 1070 O O . TRP A 1 133 ? -6.407 8.190 15.567 1.00 91.12 133 TRP A O 1
ATOM 1080 N N . SER A 1 134 ? -6.477 8.774 13.394 1.00 88.12 134 SER A N 1
ATOM 1081 C CA . SER A 1 134 ? -7.926 9.019 13.392 1.00 88.12 134 SER A CA 1
ATOM 1082 C C . SER A 1 134 ? -8.690 7.727 13.651 1.00 88.12 134 SER A C 1
ATOM 1084 O O . SER A 1 134 ? -9.556 7.677 14.524 1.00 88.12 134 SER A O 1
ATOM 1086 N N . VAL A 1 135 ? -8.254 6.658 12.989 1.00 86.94 135 VAL A N 1
ATOM 1087 C CA . VAL A 1 135 ? -8.742 5.304 13.173 1.00 86.94 135 VAL A CA 1
ATOM 1088 C C . VAL A 1 135 ? -8.637 4.943 14.657 1.00 86.94 135 VAL A C 1
ATOM 1090 O O . VAL 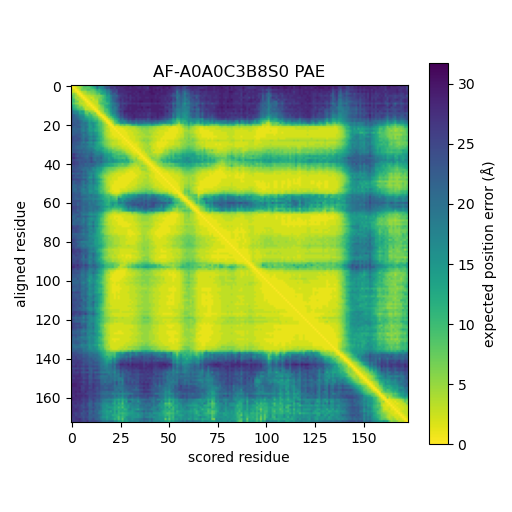A 1 135 ? -9.667 4.734 15.291 1.00 86.94 135 VAL A O 1
ATOM 1093 N N . LEU A 1 136 ? -7.458 4.953 15.283 1.00 85.50 136 LEU A N 1
ATOM 1094 C CA . LEU A 1 136 ? -7.308 4.559 16.698 1.00 85.50 136 LEU A CA 1
ATOM 1095 C C . LEU A 1 136 ? -8.191 5.353 17.684 1.00 85.50 136 LEU A C 1
ATOM 1097 O O . LEU A 1 136 ? -8.677 4.789 18.666 1.00 85.50 136 LEU A O 1
ATOM 1101 N N . ARG A 1 137 ? -8.448 6.638 17.416 1.00 78.94 137 ARG A N 1
ATOM 1102 C CA . ARG A 1 137 ? -9.235 7.522 18.295 1.00 78.94 137 ARG A CA 1
ATOM 1103 C C . ARG A 1 137 ? -10.735 7.229 18.315 1.00 78.94 137 ARG A C 1
ATOM 1105 O O . ARG A 1 137 ? -11.377 7.469 19.339 1.00 78.94 137 ARG A O 1
ATOM 1112 N N . ASP A 1 138 ? -11.289 6.664 17.245 1.00 68.19 138 ASP A N 1
ATOM 1113 C CA . ASP A 1 138 ? -12.731 6.394 17.143 1.00 68.19 138 ASP A CA 1
ATOM 1114 C C . ASP A 1 138 ? -13.247 5.339 18.148 1.00 68.19 138 ASP A C 1
ATOM 1116 O O . ASP A 1 138 ? -14.454 5.197 18.328 1.00 68.19 138 ASP A O 1
ATOM 1120 N N . GLY A 1 139 ? -12.359 4.607 18.835 1.00 57.59 139 GLY A N 1
ATOM 1121 C CA . GLY A 1 139 ? -12.719 3.583 19.827 1.00 57.59 139 GLY A CA 1
ATOM 1122 C C . GLY A 1 139 ? -12.772 4.045 21.292 1.00 57.59 139 GLY A C 1
ATOM 1123 O O . GLY A 1 139 ? -13.035 3.223 22.163 1.00 57.59 139 GLY A O 1
ATOM 1124 N N . HIS A 1 140 ? -12.486 5.315 21.611 1.00 52.38 140 HIS A N 1
ATOM 1125 C CA . HIS A 1 140 ? -12.235 5.762 23.000 1.00 52.38 140 HIS A CA 1
ATOM 1126 C C . HIS A 1 140 ? -13.280 6.711 23.615 1.00 52.38 140 HIS A C 1
ATOM 1128 O O . HIS A 1 140 ? -13.030 7.314 24.656 1.00 52.38 140 HIS A O 1
ATOM 1134 N N . ARG A 1 141 ? -14.484 6.832 23.040 1.00 53.31 141 ARG A N 1
ATOM 1135 C CA . ARG A 1 141 ? -15.552 7.681 23.619 1.00 53.31 141 ARG A CA 1
ATOM 1136 C C . ARG A 1 141 ? -16.437 7.003 24.680 1.00 53.31 141 ARG A C 1
ATOM 1138 O O . ARG A 1 141 ? -17.409 7.612 25.123 1.00 53.31 141 ARG A O 1
ATOM 1145 N N . HIS A 1 142 ? -16.097 5.804 25.153 1.00 48.44 142 HIS A N 1
ATOM 1146 C CA . HIS A 1 142 ? -16.760 5.182 26.305 1.00 48.44 142 HIS A CA 1
ATOM 1147 C C . HIS A 1 142 ? -15.750 4.827 27.402 1.00 48.44 142 HIS A C 1
ATOM 1149 O O . HIS A 1 142 ? -15.044 3.832 27.310 1.00 48.44 142 HIS A O 1
ATOM 1155 N N . GLY A 1 143 ? -15.714 5.656 28.451 1.00 43.53 143 GLY A N 1
ATOM 1156 C CA . GLY A 1 143 ? -15.093 5.335 29.739 1.00 43.53 143 GLY A CA 1
ATOM 1157 C C . GLY A 1 143 ? -13.608 5.683 29.857 1.00 43.53 143 GLY A C 1
ATOM 1158 O O . GLY A 1 143 ? -12.743 5.042 29.274 1.00 43.53 143 GLY A O 1
ATOM 1159 N N . HIS A 1 144 ? -13.318 6.686 30.684 1.00 47.59 144 HIS A N 1
ATOM 1160 C CA . HIS A 1 144 ? -11.989 7.072 31.153 1.00 47.59 144 HIS A CA 1
ATOM 1161 C C . HIS A 1 144 ? -11.053 5.886 31.458 1.00 47.59 144 HIS A C 1
ATOM 1163 O O . HIS A 1 144 ? -11.227 5.180 32.448 1.00 47.59 144 HIS A O 1
ATOM 1169 N N . ARG A 1 145 ? -9.965 5.776 30.690 1.00 44.25 145 ARG A N 1
ATOM 1170 C CA . ARG A 1 145 ? -8.607 5.515 31.195 1.00 44.25 145 ARG A CA 1
ATOM 1171 C C . ARG A 1 145 ? -7.617 5.897 30.099 1.00 44.25 145 ARG A C 1
ATOM 1173 O O . ARG A 1 145 ? -7.507 5.210 29.090 1.00 44.25 145 ARG A O 1
ATOM 1180 N N . HIS A 1 146 ? -6.905 7.003 30.307 1.00 40.16 146 HIS A N 1
ATOM 1181 C CA . HIS A 1 146 ? -5.739 7.382 29.512 1.00 40.16 146 HIS A CA 1
ATOM 1182 C C . HIS A 1 146 ? -4.694 6.260 29.607 1.00 40.16 146 HIS A C 1
ATOM 1184 O O . HIS A 1 146 ? -3.892 6.225 30.536 1.00 40.16 146 HIS A O 1
ATOM 1190 N N . ARG A 1 147 ? -4.700 5.315 28.664 1.00 42.66 147 ARG A N 1
ATOM 1191 C CA . ARG A 1 147 ? -3.508 4.520 28.379 1.00 42.66 147 ARG A CA 1
ATOM 1192 C C . ARG A 1 147 ? -2.700 5.316 27.371 1.00 42.66 147 ARG A C 1
ATOM 1194 O O . ARG A 1 147 ? -3.117 5.487 26.230 1.00 42.66 147 ARG A O 1
ATOM 1201 N N . HIS A 1 148 ? -1.566 5.842 27.817 1.00 40.12 148 HIS A N 1
ATOM 1202 C CA . HIS A 1 148 ? -0.539 6.309 26.903 1.00 40.12 148 HIS A CA 1
ATOM 1203 C C . HIS A 1 148 ? -0.075 5.106 26.077 1.00 40.12 148 HIS A C 1
ATOM 1205 O O . HIS A 1 148 ? 0.633 4.234 26.579 1.00 40.12 148 HIS A O 1
ATOM 1211 N N . PHE A 1 149 ? -0.503 5.040 24.820 1.00 39.59 149 PHE A N 1
ATOM 1212 C CA . PHE A 1 149 ? 0.111 4.162 23.837 1.00 39.59 149 PHE A CA 1
ATOM 1213 C C . PHE A 1 149 ? 1.452 4.787 23.456 1.00 39.59 149 PHE A C 1
ATOM 1215 O O . PHE A 1 149 ? 1.542 5.589 22.531 1.00 39.59 149 PHE A O 1
ATOM 1222 N N . TYR A 1 150 ? 2.490 4.464 24.222 1.00 35.06 150 TYR A N 1
ATOM 1223 C CA . TYR A 1 150 ? 3.858 4.669 23.773 1.00 35.06 150 TYR A CA 1
ATOM 1224 C C . TYR A 1 150 ? 4.129 3.621 22.695 1.00 35.06 150 TYR A C 1
ATOM 1226 O O . TYR A 1 150 ? 4.328 2.445 23.002 1.00 35.06 150 TYR A O 1
ATOM 1234 N N . ILE A 1 151 ? 4.097 4.035 21.426 1.00 40.06 151 ILE A N 1
ATOM 1235 C CA . ILE A 1 151 ? 4.784 3.285 20.374 1.00 40.06 151 ILE A CA 1
ATOM 1236 C C . ILE A 1 151 ? 6.254 3.343 20.774 1.00 40.06 151 ILE A C 1
ATOM 1238 O O . ILE A 1 151 ? 6.827 4.430 20.804 1.00 40.06 151 ILE A O 1
ATOM 1242 N N . ARG A 1 152 ? 6.828 2.207 21.177 1.00 32.16 152 ARG A N 1
ATOM 1243 C CA . ARG A 1 152 ? 8.264 2.105 21.436 1.00 32.16 152 ARG A CA 1
ATOM 1244 C C . ARG A 1 152 ? 8.995 2.428 20.124 1.00 32.16 152 ARG A C 1
ATOM 1246 O O . ARG A 1 152 ? 8.858 1.644 19.183 1.00 32.16 152 ARG A O 1
ATOM 1253 N N . PRO A 1 153 ? 9.711 3.563 20.018 1.00 37.91 153 PRO A N 1
ATOM 1254 C CA . PRO A 1 153 ? 10.424 3.947 18.794 1.00 37.91 153 PRO A CA 1
ATOM 1255 C C . PRO A 1 153 ? 11.584 2.992 18.444 1.00 37.91 153 PRO A C 1
ATOM 1257 O O . PRO A 1 153 ? 12.184 3.096 17.383 1.00 37.91 153 PRO A O 1
ATOM 1260 N N . ASP A 1 154 ? 11.881 2.052 19.335 1.00 31.98 154 ASP A N 1
ATOM 1261 C CA . ASP A 1 154 ? 12.972 1.086 19.318 1.00 31.98 154 ASP A CA 1
ATOM 1262 C C . ASP A 1 154 ? 12.609 -0.273 18.681 1.00 31.98 154 ASP A C 1
ATOM 1264 O O . ASP A 1 154 ? 13.468 -1.147 18.562 1.00 31.98 154 ASP A O 1
ATOM 1268 N N . VAL A 1 155 ? 11.375 -0.465 18.194 1.00 36.31 155 VAL A N 1
ATOM 1269 C CA . VAL A 1 155 ? 11.028 -1.659 17.403 1.00 36.31 155 VAL A CA 1
ATOM 1270 C C . VAL A 1 155 ? 11.307 -1.391 15.926 1.00 36.31 155 VAL A C 1
ATOM 1272 O O . VAL A 1 155 ? 10.466 -0.873 15.192 1.00 36.31 155 VAL A O 1
ATOM 1275 N N . VAL A 1 156 ? 12.505 -1.771 15.480 1.00 35.56 156 VAL A N 1
ATOM 1276 C CA . VAL A 1 156 ? 12.848 -1.864 14.057 1.00 35.56 156 VAL A CA 1
ATOM 1277 C C . VAL A 1 156 ? 12.000 -2.978 13.438 1.00 35.56 156 VAL A C 1
ATOM 1279 O O . VAL A 1 156 ? 12.326 -4.163 13.511 1.00 35.56 156 VAL A O 1
ATOM 1282 N N . VAL A 1 157 ? 10.863 -2.602 12.856 1.00 40.94 157 VAL A N 1
ATOM 1283 C CA . VAL A 1 157 ? 10.018 -3.493 12.059 1.00 40.94 157 VAL A CA 1
ATOM 1284 C C . VAL A 1 157 ? 10.706 -3.665 10.706 1.00 40.94 157 VAL A C 1
ATOM 1286 O O . VAL A 1 157 ? 10.491 -2.886 9.782 1.00 40.94 157 VAL A O 1
ATOM 1289 N N . TYR A 1 158 ? 11.583 -4.663 10.598 1.00 36.91 158 TYR A N 1
ATOM 1290 C CA . TYR A 1 158 ? 12.140 -5.078 9.310 1.00 36.91 158 TYR A CA 1
ATOM 1291 C C . TYR A 1 158 ? 11.000 -5.431 8.339 1.00 36.91 158 TYR A C 1
ATOM 1293 O O . TYR A 1 158 ? 9.935 -5.882 8.768 1.00 36.91 158 TYR A O 1
ATOM 1301 N N . ARG A 1 159 ? 11.246 -5.350 7.023 1.00 49.09 159 ARG A N 1
ATOM 1302 C CA . ARG A 1 159 ? 10.374 -5.962 5.994 1.00 49.09 159 ARG A CA 1
ATOM 1303 C C . ARG A 1 159 ? 10.100 -7.462 6.234 1.00 49.09 159 ARG A C 1
ATOM 1305 O O . ARG A 1 159 ? 9.190 -8.016 5.644 1.00 49.09 159 ARG A O 1
ATOM 1312 N N . ASN A 1 160 ? 10.815 -8.095 7.170 1.00 42.97 160 ASN A N 1
ATOM 1313 C CA . ASN A 1 160 ? 10.573 -9.444 7.697 1.00 42.97 160 ASN A CA 1
ATOM 1314 C C . ASN A 1 160 ? 9.740 -9.488 8.992 1.00 42.97 160 ASN A C 1
ATOM 1316 O O . ASN A 1 160 ? 9.814 -10.446 9.758 1.00 42.97 160 ASN A O 1
ATOM 1320 N N . SER A 1 161 ? 8.961 -8.452 9.286 1.00 47.72 161 SER A N 1
ATOM 1321 C CA . SER A 1 161 ? 8.026 -8.468 10.406 1.00 47.72 161 SER A CA 1
ATOM 1322 C C . SER A 1 161 ? 7.024 -9.607 10.252 1.00 47.72 161 SER A C 1
ATOM 1324 O O . SER A 1 161 ? 6.473 -9.808 9.171 1.00 47.72 161 SER A O 1
ATOM 1326 N N . ALA A 1 162 ? 6.721 -10.302 11.350 1.00 50.41 162 ALA A N 1
ATOM 1327 C CA . ALA A 1 162 ? 5.663 -11.310 11.392 1.00 50.41 162 ALA A CA 1
ATOM 1328 C C . ALA A 1 162 ? 4.327 -10.770 10.851 1.00 50.41 162 ALA A C 1
ATOM 1330 O O . ALA A 1 162 ? 3.542 -11.531 10.309 1.00 50.41 162 ALA A O 1
ATOM 1331 N N . ILE A 1 163 ? 4.088 -9.456 10.937 1.00 50.09 163 ILE A N 1
ATOM 1332 C CA . ILE A 1 163 ? 2.896 -8.800 10.387 1.00 50.09 163 ILE A CA 1
ATOM 1333 C C . ILE A 1 163 ? 2.958 -8.711 8.856 1.00 50.09 163 ILE A C 1
ATOM 1335 O O . ILE A 1 163 ? 1.943 -8.929 8.205 1.00 50.09 163 ILE A O 1
ATOM 1339 N N . TYR A 1 164 ? 4.130 -8.439 8.275 1.00 58.09 164 TYR A N 1
ATOM 1340 C CA . TYR A 1 164 ? 4.325 -8.474 6.821 1.00 58.09 164 TYR A CA 1
ATOM 1341 C C . TYR A 1 164 ? 4.164 -9.902 6.298 1.00 58.09 164 TYR A C 1
ATOM 1343 O O . TYR A 1 164 ? 3.425 -10.130 5.352 1.00 58.09 164 TYR A O 1
ATOM 1351 N N . GLN A 1 165 ? 4.756 -10.876 6.993 1.00 61.31 165 GLN A N 1
ATOM 1352 C CA . GLN A 1 165 ? 4.601 -12.297 6.679 1.00 61.31 165 GLN A CA 1
ATOM 1353 C C . GLN A 1 165 ? 3.159 -12.792 6.875 1.00 61.31 165 GLN A C 1
ATOM 1355 O O . GLN A 1 165 ? 2.707 -13.618 6.098 1.00 61.31 165 GLN A O 1
ATOM 1360 N N . LEU A 1 166 ? 2.411 -12.261 7.850 1.00 58.72 166 LEU A N 1
ATOM 1361 C CA . LEU A 1 166 ? 0.982 -12.547 8.038 1.00 58.72 166 LEU A CA 1
ATOM 1362 C C . LEU A 1 166 ? 0.105 -11.898 6.963 1.00 58.72 166 LEU A C 1
ATOM 1364 O O . LEU A 1 166 ? -0.896 -12.479 6.562 1.00 58.72 166 LEU A O 1
ATOM 1368 N N . MET A 1 167 ? 0.451 -10.697 6.492 1.00 62.69 167 MET A N 1
ATOM 1369 C CA . MET A 1 167 ? -0.243 -10.101 5.349 1.00 62.69 167 MET A CA 1
ATOM 1370 C C . MET A 1 167 ? 0.043 -10.892 4.082 1.00 62.69 167 MET A C 1
ATOM 1372 O O . MET A 1 167 ? -0.891 -11.251 3.378 1.00 62.69 167 MET A O 1
ATOM 1376 N N . LEU A 1 168 ? 1.308 -11.231 3.838 1.00 64.12 168 LEU A N 1
ATOM 1377 C CA . LEU A 1 168 ? 1.696 -12.068 2.714 1.00 64.12 168 LEU A CA 1
ATOM 1378 C C . LEU A 1 168 ? 1.079 -13.470 2.804 1.00 64.12 168 LEU A C 1
ATOM 1380 O O . LEU A 1 168 ? 0.608 -13.970 1.796 1.00 64.12 168 LEU A O 1
ATOM 1384 N N . SER A 1 169 ? 0.981 -14.094 3.980 1.00 63.16 169 SER A N 1
ATOM 1385 C CA . SER A 1 169 ? 0.371 -15.425 4.098 1.00 63.16 169 SER A CA 1
ATOM 1386 C C . SER A 1 169 ? -1.135 -15.424 3.834 1.00 63.16 169 SER A C 1
ATOM 1388 O O . SER A 1 169 ? -1.645 -16.397 3.295 1.00 63.16 169 SER A O 1
ATOM 1390 N N . VAL A 1 170 ? -1.845 -14.342 4.171 1.00 58.50 170 VAL A N 1
ATOM 1391 C CA . VAL A 1 170 ? -3.264 -14.160 3.805 1.00 58.50 170 VAL A CA 1
ATOM 1392 C C . VAL A 1 170 ? -3.423 -13.906 2.306 1.00 58.50 170 VAL A C 1
ATOM 1394 O O . VAL A 1 170 ? -4.439 -14.258 1.721 1.00 58.50 170 VAL A O 1
ATOM 1397 N N . ILE A 1 171 ? -2.421 -13.287 1.694 1.00 57.41 171 ILE A N 1
ATOM 1398 C CA . ILE A 1 171 ? -2.389 -12.952 0.276 1.00 57.41 171 ILE A CA 1
ATOM 1399 C C . ILE A 1 171 ? -1.995 -14.161 -0.604 1.00 57.41 17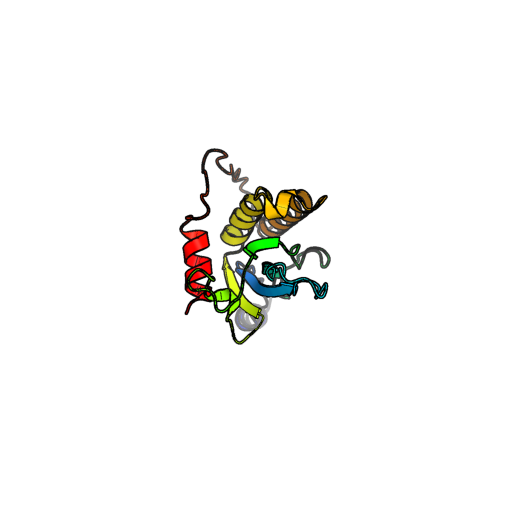1 ILE A C 1
ATOM 1401 O O . ILE A 1 171 ? -2.448 -14.257 -1.741 1.00 57.41 171 ILE A O 1
ATOM 1405 N N . TYR A 1 172 ? -1.159 -15.070 -0.096 1.00 57.03 172 TYR A N 1
ATOM 1406 C CA . TYR A 1 172 ? -0.640 -16.242 -0.816 1.00 57.03 172 TYR A CA 1
ATOM 1407 C C . TYR A 1 172 ? -1.370 -17.564 -0.492 1.00 57.03 172 TYR A C 1
ATOM 1409 O O . TYR A 1 172 ? -0.858 -18.632 -0.834 1.00 57.03 172 TYR A O 1
ATOM 1417 N N . MET A 1 173 ? -2.536 -17.513 0.167 1.00 50.50 173 MET A N 1
ATOM 1418 C CA . MET A 1 173 ? -3.467 -18.649 0.319 1.00 50.50 173 MET A CA 1
ATOM 1419 C C . MET A 1 173 ? -4.546 -18.624 -0.761 1.00 50.50 173 MET A C 1
ATOM 1421 O O . MET A 1 173 ? -4.848 -19.715 -1.292 1.00 50.50 173 MET A O 1
#

Organism: Piloderma croceum (strain F 1598) (NCBI:txid765440)